Protein AF-A0A5X6ERF0-F1 (afdb_monomer_lite)

Structure (mmCIF, N/CA/C/O backbone):
data_AF-A0A5X6ERF0-F1
#
_entry.id   AF-A0A5X6ERF0-F1
#
loop_
_atom_site.group_PDB
_atom_site.id
_atom_site.type_symbol
_atom_site.label_atom_id
_atom_site.label_alt_id
_atom_site.label_comp_id
_atom_site.label_asym_id
_atom_site.label_entity_id
_atom_site.label_seq_id
_atom_site.pdbx_PDB_ins_code
_atom_site.Cartn_x
_atom_site.Cartn_y
_atom_site.Cartn_z
_atom_site.occupancy
_atom_site.B_iso_or_equiv
_atom_site.auth_seq_id
_atom_site.auth_comp_id
_atom_site.auth_asym_id
_atom_site.auth_atom_id
_atom_site.pdbx_PDB_model_num
ATOM 1 N N . MET A 1 1 ? -9.564 23.454 91.182 1.00 35.50 1 MET A N 1
ATOM 2 C CA . MET A 1 1 ? -9.679 24.135 89.876 1.00 35.50 1 MET A CA 1
ATOM 3 C C . MET A 1 1 ? -9.166 23.179 88.808 1.00 35.50 1 MET A C 1
ATOM 5 O O . MET A 1 1 ? -7.962 23.052 88.701 1.00 35.50 1 MET A O 1
ATOM 9 N N . ASN A 1 2 ? -10.040 22.478 88.080 1.00 36.78 2 ASN A N 1
ATOM 10 C CA . ASN A 1 2 ? -9.652 21.642 86.936 1.00 36.78 2 ASN A CA 1
ATOM 11 C C . ASN A 1 2 ? -10.551 22.034 85.757 1.00 36.78 2 ASN A C 1
ATOM 13 O O . ASN A 1 2 ? -11.758 21.808 85.819 1.00 36.78 2 ASN A O 1
ATOM 17 N N . GLN A 1 3 ? -9.986 22.672 84.730 1.00 39.09 3 GLN A N 1
ATOM 18 C CA . GLN A 1 3 ? -10.683 22.899 83.462 1.00 39.09 3 GLN A CA 1
ATOM 19 C C . GLN A 1 3 ? -10.530 21.671 82.548 1.00 39.09 3 GLN A C 1
ATOM 21 O O . GLN A 1 3 ? -9.448 21.081 82.515 1.00 39.09 3 GLN A O 1
ATOM 26 N N . PRO A 1 4 ? -11.584 21.278 81.810 1.00 49.81 4 PRO A N 1
ATOM 27 C CA . PRO A 1 4 ? -11.557 20.118 80.936 1.00 49.81 4 PRO A CA 1
ATOM 28 C C . PRO A 1 4 ? -11.066 20.466 79.524 1.00 49.81 4 PRO A C 1
ATOM 30 O O . PRO A 1 4 ? -11.423 21.493 78.956 1.00 49.81 4 PRO A O 1
ATOM 33 N N . GLY A 1 5 ? -10.300 19.533 78.956 1.00 48.69 5 GLY A N 1
ATOM 34 C CA . GLY A 1 5 ? -10.431 19.076 77.571 1.00 48.69 5 GLY A CA 1
ATOM 35 C C . GLY A 1 5 ? -10.423 20.135 76.473 1.00 48.69 5 GLY A C 1
ATOM 36 O O . GLY A 1 5 ? -11.467 20.493 75.938 1.00 48.69 5 GLY A O 1
ATOM 37 N N . SER A 1 6 ? -9.231 20.505 76.019 1.00 51.03 6 SER A N 1
ATOM 38 C CA . SER A 1 6 ? -9.042 21.060 74.682 1.00 51.03 6 SER A CA 1
ATOM 39 C C . SER A 1 6 ? -7.964 20.230 73.996 1.00 51.03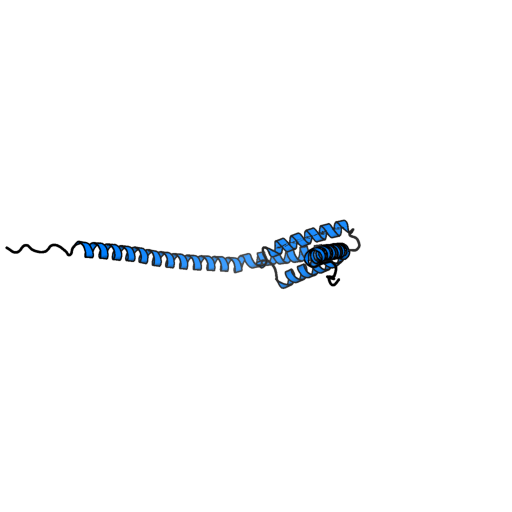 6 SER A C 1
ATOM 41 O O . SER A 1 6 ? -6.871 20.150 74.542 1.00 51.03 6 SER A O 1
ATOM 43 N N . GLN A 1 7 ? -8.308 19.595 72.862 1.00 52.59 7 GLN A N 1
ATOM 44 C CA . GLN A 1 7 ? -7.431 19.009 71.817 1.00 52.59 7 GLN A CA 1
ATOM 45 C C . GLN A 1 7 ? -7.773 17.567 71.380 1.00 52.59 7 GLN A C 1
ATOM 47 O O . GLN A 1 7 ? -6.901 16.720 71.435 1.00 52.59 7 GLN A O 1
ATOM 52 N N . ILE A 1 8 ? -8.964 17.257 70.837 1.00 48.28 8 ILE A N 1
ATOM 53 C CA . ILE A 1 8 ? -9.098 16.126 69.868 1.00 48.28 8 ILE A CA 1
ATOM 54 C C . ILE A 1 8 ? -10.229 16.360 68.833 1.00 48.28 8 ILE A C 1
ATOM 56 O O . ILE A 1 8 ? -10.966 15.447 68.483 1.00 48.28 8 ILE A O 1
ATOM 60 N N . VAL A 1 9 ? -10.429 17.584 68.326 1.00 50.66 9 VAL A N 1
ATOM 61 C CA . VAL A 1 9 ? -11.497 17.844 67.319 1.00 50.66 9 VAL A CA 1
ATOM 62 C C . VAL A 1 9 ? -10.940 18.142 65.917 1.00 50.66 9 VAL A C 1
ATOM 64 O O . VAL A 1 9 ? -11.628 17.964 64.915 1.00 50.66 9 VAL A O 1
ATOM 67 N N . VAL A 1 10 ? -9.663 18.516 65.795 1.00 50.22 10 VAL A N 1
ATOM 68 C CA . VAL A 1 10 ? -9.081 18.933 64.502 1.00 50.22 10 VAL A CA 1
ATOM 69 C C . VAL A 1 10 ? -8.572 17.744 63.666 1.00 50.22 10 VAL A C 1
ATOM 71 O O . VAL A 1 10 ? -8.764 17.728 62.452 1.00 50.22 10 VAL A O 1
ATOM 74 N N . GLY A 1 11 ? -8.008 16.704 64.296 1.00 49.34 11 GLY A N 1
ATOM 75 C CA . GLY A 1 11 ? -7.462 15.529 63.592 1.00 49.34 11 GLY A CA 1
ATOM 76 C C . GLY A 1 11 ? -8.520 14.586 63.003 1.00 49.34 11 GLY A C 1
ATOM 77 O O . GLY A 1 11 ? -8.342 14.056 61.907 1.00 49.34 11 GLY A O 1
ATOM 78 N N . VAL A 1 12 ? -9.662 14.430 63.679 1.00 53.50 12 VAL A N 1
ATOM 79 C CA . VAL A 1 12 ? -10.763 13.560 63.223 1.00 53.50 12 VAL A CA 1
ATOM 80 C C . VAL A 1 12 ? -11.440 14.149 61.983 1.00 53.50 12 VAL A C 1
ATOM 82 O O . VAL A 1 12 ? -11.684 13.441 61.013 1.00 53.50 12 VAL A O 1
ATOM 85 N N . ASN A 1 13 ? -11.649 15.468 61.951 1.00 58.06 13 ASN A N 1
ATOM 86 C CA . ASN A 1 13 ? -12.291 16.144 60.822 1.00 58.06 13 ASN A CA 1
ATOM 87 C C . ASN A 1 13 ? -11.430 16.146 59.546 1.00 58.06 13 ASN A C 1
ATOM 89 O O . ASN A 1 13 ? -11.975 16.064 58.446 1.00 58.06 13 ASN A O 1
ATOM 93 N N . ALA A 1 14 ? -10.099 16.218 59.666 1.00 62.03 14 ALA A N 1
ATOM 94 C CA . ALA A 1 14 ? -9.188 16.104 58.523 1.00 62.03 14 ALA A CA 1
ATOM 95 C C . ALA A 1 14 ? -9.141 14.668 57.965 1.00 62.03 14 ALA A C 1
ATOM 97 O O . ALA A 1 14 ? -9.235 14.479 56.752 1.00 62.03 14 ALA A O 1
ATOM 98 N N . SER A 1 15 ? -9.094 13.668 58.852 1.00 68.00 15 SER A N 1
ATOM 99 C CA . SER A 1 15 ? -9.140 12.243 58.496 1.00 68.00 15 SER A CA 1
ATOM 100 C C . SER A 1 15 ? -10.467 11.848 57.828 1.00 68.00 15 SER A C 1
ATOM 102 O O . SER A 1 15 ? -10.478 11.209 56.777 1.00 68.00 15 SER A O 1
ATOM 104 N N . VAL A 1 16 ? -11.603 12.333 58.344 1.00 69.12 16 VAL A N 1
ATOM 105 C CA . VAL A 1 16 ? -12.935 12.105 57.751 1.00 69.12 16 VAL A CA 1
ATOM 106 C C . VAL A 1 16 ? -13.076 12.785 56.383 1.00 69.12 16 VAL A C 1
ATOM 108 O O . VAL A 1 16 ? -13.670 12.214 55.468 1.00 69.12 16 VAL A O 1
ATOM 111 N N . LYS A 1 17 ? -12.506 13.984 56.193 1.00 70.69 17 LYS A N 1
ATOM 112 C CA . LYS A 1 17 ? -12.480 14.657 54.881 1.00 70.69 17 LYS A CA 1
ATOM 113 C C . LYS A 1 17 ? -11.639 13.893 53.857 1.00 70.69 17 LYS A C 1
ATOM 115 O O . LYS A 1 17 ? -12.083 13.746 52.721 1.00 70.69 17 LYS A O 1
ATOM 120 N N . GLN A 1 18 ? -10.472 13.378 54.250 1.00 76.00 18 GLN A N 1
ATOM 121 C CA . GLN A 1 18 ? -9.645 12.532 53.383 1.00 76.00 18 GLN A CA 1
ATOM 122 C C . GLN A 1 18 ? -10.335 11.204 53.050 1.00 76.00 18 GLN A C 1
ATOM 124 O O . GLN A 1 18 ? -10.369 10.821 51.886 1.00 76.00 18 GLN A O 1
ATOM 129 N N . SER A 1 19 ? -10.953 10.546 54.033 1.00 78.56 19 SER A N 1
ATOM 130 C CA . SER A 1 19 ? -11.726 9.312 53.833 1.00 78.56 19 SER A CA 1
ATOM 131 C C . SER A 1 19 ? -12.895 9.514 52.858 1.00 78.56 19 SER A C 1
ATOM 133 O O . SER A 1 19 ? -13.057 8.747 51.910 1.00 78.56 19 SER A O 1
ATOM 135 N N . ASN A 1 20 ? -13.656 10.605 53.008 1.00 85.25 20 ASN A N 1
ATOM 136 C CA . ASN A 1 20 ? -14.725 10.955 52.070 1.00 85.25 20 ASN A CA 1
ATOM 137 C C . ASN A 1 20 ? -14.193 11.283 50.667 1.00 85.25 20 ASN A C 1
ATOM 139 O O . ASN A 1 20 ? -14.822 10.917 49.677 1.00 85.25 20 ASN A O 1
ATOM 143 N N . HIS A 1 21 ? -13.040 11.950 50.563 1.00 90.81 21 HIS A N 1
ATOM 144 C CA . HIS A 1 21 ? -12.417 12.237 49.272 1.00 90.81 21 HIS A CA 1
ATOM 145 C C . HIS A 1 21 ? -11.962 10.958 48.558 1.00 90.81 21 HIS A C 1
ATOM 147 O O . HIS A 1 21 ? -12.252 10.787 47.375 1.00 90.81 21 HIS A O 1
ATOM 153 N N . LEU A 1 22 ? -11.322 10.036 49.283 1.00 92.38 22 LEU A N 1
ATOM 154 C CA . LEU A 1 22 ? -10.926 8.729 48.759 1.00 92.38 22 LEU A CA 1
ATOM 155 C C . LEU A 1 22 ? -12.138 7.912 48.305 1.00 92.38 22 LEU A C 1
ATOM 157 O O . LEU A 1 22 ? -12.091 7.331 47.226 1.00 92.38 22 LEU A O 1
ATOM 161 N N . ARG A 1 23 ? -13.246 7.934 49.058 1.00 93.50 23 ARG A N 1
ATOM 162 C CA . ARG A 1 23 ? -14.495 7.274 48.648 1.00 93.50 23 ARG A CA 1
ATOM 163 C C . ARG A 1 23 ? -15.025 7.823 47.322 1.00 93.50 23 ARG A C 1
ATOM 165 O O . ARG A 1 23 ? -15.333 7.049 46.426 1.00 93.50 23 ARG A O 1
ATOM 172 N N . VAL A 1 24 ? -15.070 9.148 47.163 1.00 94.56 24 VAL A N 1
ATOM 173 C CA . VAL A 1 24 ? -15.520 9.787 45.911 1.00 94.56 24 VAL A CA 1
ATOM 174 C C . VAL A 1 24 ? -14.597 9.448 44.736 1.00 94.56 24 VAL A C 1
ATOM 176 O O . VAL A 1 24 ? -15.063 9.268 43.612 1.00 94.56 24 VAL A O 1
ATOM 179 N N . LEU A 1 25 ? -13.283 9.375 44.964 1.00 96.06 25 LEU A N 1
ATOM 180 C CA . LEU A 1 25 ? -12.339 8.945 43.932 1.00 96.06 25 LEU A CA 1
ATOM 181 C C . LEU A 1 25 ? -12.561 7.479 43.549 1.00 96.06 25 LEU A C 1
ATOM 183 O O . LEU A 1 25 ? -12.560 7.169 42.361 1.00 96.06 25 LEU A O 1
ATOM 187 N N . TRP A 1 26 ? -12.810 6.609 44.527 1.00 96.38 26 TRP A N 1
ATOM 188 C CA . TRP A 1 26 ? -13.098 5.198 44.289 1.00 96.38 26 TRP A CA 1
ATOM 189 C C . TRP A 1 26 ? -14.383 4.998 43.474 1.00 96.38 26 TRP A C 1
ATOM 191 O O . TRP A 1 26 ? -14.365 4.321 42.450 1.00 96.38 26 TRP A O 1
ATOM 201 N N . GLU A 1 27 ? -15.466 5.695 43.830 1.00 96.50 27 GLU A N 1
ATOM 202 C CA . GLU A 1 27 ? -16.726 5.683 43.068 1.00 96.50 27 GLU A CA 1
ATOM 203 C C . GLU A 1 27 ? -16.528 6.131 41.606 1.00 96.50 27 GLU A C 1
ATOM 205 O O . GLU A 1 27 ? -17.152 5.591 40.687 1.00 96.50 27 GLU A O 1
ATOM 210 N N . LYS A 1 28 ? -15.635 7.103 41.363 1.00 97.19 28 LYS A N 1
ATOM 211 C CA . LYS A 1 28 ? -15.275 7.539 40.003 1.00 97.19 28 LYS A CA 1
ATOM 212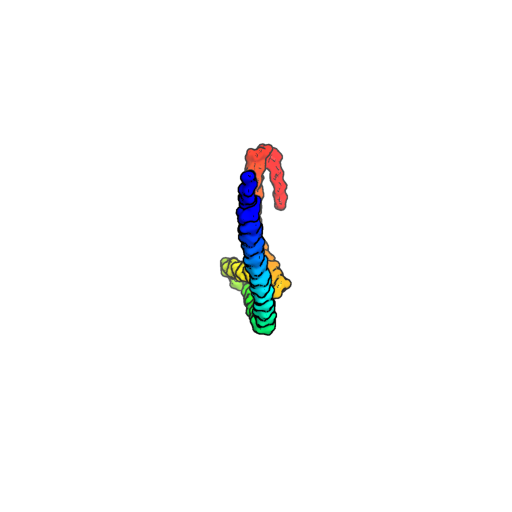 C C . LYS A 1 28 ? -14.497 6.475 39.237 1.00 97.19 28 LYS A C 1
ATOM 214 O O . LYS A 1 28 ? -14.759 6.304 38.048 1.00 97.19 28 LYS A O 1
ATOM 219 N N . VAL A 1 29 ? -13.562 5.780 39.885 1.00 97.00 29 VAL A N 1
ATOM 220 C CA . VAL A 1 29 ? -12.820 4.669 39.267 1.00 97.00 29 VAL A CA 1
ATOM 221 C C . VAL A 1 29 ? -13.796 3.584 38.820 1.00 97.00 29 VAL A C 1
ATOM 223 O O . VAL A 1 29 ? -13.852 3.287 37.630 1.00 97.00 29 VAL A O 1
ATOM 226 N N . GLU A 1 30 ? -14.672 3.119 39.713 1.00 97.50 30 GLU A N 1
ATOM 227 C CA . GLU A 1 30 ? -15.681 2.099 39.390 1.00 97.50 30 GLU A CA 1
ATOM 228 C C . GLU A 1 30 ? -16.649 2.552 38.284 1.00 97.50 30 GLU A C 1
ATOM 230 O O . GLU A 1 30 ? -17.175 1.749 37.505 1.00 97.50 30 GLU A O 1
ATOM 235 N N . GLN A 1 31 ? -16.951 3.852 38.214 1.00 97.69 31 GLN A N 1
ATOM 236 C CA . GLN A 1 31 ? -17.756 4.410 37.131 1.00 97.69 31 GLN A CA 1
ATOM 237 C C . GLN A 1 31 ? -17.012 4.365 35.789 1.00 97.69 31 GLN A C 1
ATOM 239 O O . GLN A 1 31 ? -17.626 4.046 34.766 1.00 97.69 31 GLN A O 1
ATOM 244 N N . TYR A 1 32 ? -15.726 4.717 35.767 1.00 97.75 32 TYR A N 1
ATOM 245 C CA . TYR A 1 32 ? -14.920 4.694 34.550 1.00 97.75 32 TYR A CA 1
ATOM 246 C C . TYR A 1 32 ? -14.631 3.276 34.072 1.00 97.75 32 TYR A C 1
ATOM 248 O O . TYR A 1 32 ? -14.721 3.037 32.872 1.00 97.75 32 TYR A O 1
ATOM 256 N N . GLU A 1 33 ? -14.400 2.329 34.977 1.00 97.81 33 GLU A N 1
ATOM 257 C CA . GLU A 1 33 ? -14.258 0.910 34.638 1.00 97.81 33 GLU A CA 1
ATOM 258 C C . GLU A 1 33 ? -15.510 0.392 33.925 1.00 97.81 33 GLU A C 1
ATOM 260 O O . GLU A 1 33 ? -15.429 -0.056 32.782 1.00 97.81 33 GLU A O 1
ATOM 265 N N . ARG A 1 34 ? -16.699 0.613 34.503 1.00 97.50 34 ARG A N 1
ATOM 266 C CA . ARG A 1 34 ? -17.976 0.246 33.861 1.00 97.50 34 ARG A CA 1
ATOM 267 C C . ARG A 1 34 ? -18.202 0.934 32.513 1.00 97.50 34 ARG A C 1
ATOM 269 O O . ARG A 1 34 ? -18.850 0.376 31.626 1.00 97.50 34 ARG A O 1
ATOM 276 N N . ARG A 1 35 ? -17.738 2.176 32.346 1.00 97.25 35 ARG A N 1
ATOM 277 C CA . ARG A 1 35 ? -17.815 2.887 31.056 1.00 97.25 35 ARG A CA 1
ATOM 278 C C . ARG A 1 35 ? -16.866 2.277 30.028 1.00 97.25 35 ARG A C 1
ATOM 280 O O . ARG A 1 35 ? -17.284 2.098 28.886 1.00 97.25 35 ARG A O 1
ATOM 287 N N . ASN A 1 36 ? -15.646 1.936 30.429 1.00 98.00 36 ASN A N 1
ATOM 288 C CA . ASN A 1 36 ? -14.656 1.301 29.566 1.00 98.00 36 ASN A CA 1
ATOM 289 C C . ASN A 1 36 ? -15.123 -0.085 29.120 1.00 98.00 36 ASN A C 1
ATOM 291 O O . ASN A 1 36 ? -15.071 -0.373 27.930 1.00 98.00 36 ASN A O 1
ATOM 295 N N . GLU A 1 37 ? -15.680 -0.896 30.021 1.00 97.75 37 GLU A N 1
ATOM 296 C CA . GLU A 1 37 ? -16.268 -2.197 29.674 1.00 97.75 37 GLU A CA 1
ATOM 297 C C . GLU A 1 37 ? -17.355 -2.062 28.601 1.00 97.75 37 GLU A C 1
ATOM 299 O O . GLU A 1 37 ? -17.333 -2.760 27.587 1.00 97.75 37 GLU A O 1
ATOM 304 N N . LYS A 1 38 ? -18.279 -1.107 28.767 1.00 97.25 38 LYS A N 1
ATOM 305 C CA . LYS A 1 38 ? -19.320 -0.833 27.763 1.00 97.25 38 LYS A CA 1
ATOM 306 C C . LYS A 1 38 ? -18.740 -0.349 26.436 1.00 97.25 38 LYS A C 1
ATOM 308 O O . LYS A 1 38 ? -19.261 -0.710 25.383 1.00 97.25 38 LYS A O 1
ATOM 313 N N . ALA A 1 39 ? -17.694 0.474 26.474 1.00 97.56 39 ALA A N 1
ATOM 314 C CA . ALA A 1 39 ? -17.021 0.945 25.269 1.00 97.56 39 ALA A CA 1
ATOM 315 C C . ALA A 1 39 ? -16.360 -0.217 24.515 1.00 97.56 39 ALA A C 1
ATOM 317 O O . ALA A 1 39 ? -16.558 -0.335 23.309 1.00 97.56 39 ALA A O 1
ATOM 318 N N . VAL A 1 40 ? -15.669 -1.114 25.226 1.00 97.94 40 VAL A N 1
ATOM 319 C CA . VAL A 1 40 ? -15.068 -2.329 24.655 1.00 97.94 40 VAL A CA 1
ATOM 320 C C . VAL A 1 40 ? -16.136 -3.212 24.014 1.00 97.94 40 VAL A C 1
ATOM 322 O O . VAL A 1 40 ? -15.989 -3.598 22.857 1.00 97.94 40 VAL A O 1
ATOM 325 N N . MET A 1 41 ? -17.252 -3.467 24.706 1.00 97.25 41 MET A N 1
ATOM 326 C CA . MET A 1 41 ? -18.361 -4.234 24.123 1.00 97.25 41 MET A CA 1
ATOM 327 C C . MET A 1 41 ? -18.895 -3.584 22.844 1.00 97.25 41 MET A C 1
ATOM 329 O O . MET A 1 41 ? -19.118 -4.274 21.854 1.00 97.25 41 MET A O 1
ATOM 333 N N . LYS A 1 42 ? -19.073 -2.257 22.839 1.00 97.62 42 LYS A N 1
ATOM 334 C CA . LYS A 1 42 ? -19.576 -1.534 21.667 1.00 97.62 42 LYS A CA 1
ATOM 335 C C . LYS A 1 42 ? -18.617 -1.625 20.480 1.00 97.62 42 LYS A C 1
ATOM 337 O O . LYS A 1 42 ? -19.074 -1.829 19.361 1.00 97.62 42 LYS A O 1
ATOM 342 N N . VAL A 1 43 ? -17.312 -1.491 20.718 1.00 97.62 43 VAL A N 1
ATOM 343 C CA . VAL A 1 43 ? -16.291 -1.661 19.674 1.00 97.62 43 VAL A CA 1
ATOM 344 C C . VAL A 1 43 ? -16.338 -3.078 19.107 1.00 97.62 43 VAL A C 1
ATOM 346 O O . VAL A 1 43 ? -16.372 -3.231 17.891 1.00 97.62 43 VAL A O 1
ATOM 349 N N . ASN A 1 44 ? -16.427 -4.099 19.963 1.00 97.00 44 ASN A N 1
ATOM 350 C CA . ASN A 1 44 ? -16.490 -5.493 19.521 1.00 97.00 44 ASN A CA 1
ATOM 351 C C . ASN A 1 44 ? -17.732 -5.781 18.667 1.00 97.00 44 ASN A C 1
ATOM 353 O O . ASN A 1 44 ? -17.623 -6.453 17.646 1.00 97.00 44 ASN A O 1
ATOM 357 N N . VAL A 1 45 ? -18.899 -5.251 19.051 1.00 96.62 45 VAL A N 1
ATOM 358 C CA . VAL A 1 45 ? -20.134 -5.393 18.261 1.00 96.62 45 VAL A CA 1
ATOM 359 C C . VAL A 1 45 ? -19.980 -4.740 16.890 1.00 96.62 45 VAL A C 1
ATOM 361 O O . VAL A 1 45 ? -20.262 -5.379 15.883 1.00 96.62 45 VAL A O 1
ATOM 364 N N . LEU A 1 46 ? -19.475 -3.505 16.839 1.00 96.00 46 LEU A N 1
ATOM 365 C CA . LEU A 1 46 ? -19.268 -2.799 15.573 1.00 96.00 46 LEU A CA 1
ATOM 366 C C . LEU A 1 46 ? -18.265 -3.519 14.667 1.00 96.00 46 LEU A C 1
ATOM 368 O O . LEU A 1 46 ? -18.469 -3.582 13.459 1.00 96.00 46 LEU A O 1
ATOM 372 N N . TYR A 1 47 ? -17.194 -4.071 15.241 1.00 94.25 47 TYR A N 1
ATOM 373 C CA . TYR A 1 47 ? -16.211 -4.835 14.479 1.00 94.25 47 TYR A CA 1
ATOM 374 C C . TYR A 1 47 ? -16.822 -6.118 13.910 1.00 94.25 47 TYR A C 1
ATOM 376 O O . TYR A 1 47 ? -16.648 -6.413 12.733 1.00 94.25 47 TYR A O 1
ATOM 384 N N . HIS A 1 48 ? -17.618 -6.829 14.710 1.00 94.50 48 HIS A N 1
ATOM 385 C CA . HIS A 1 48 ? -18.326 -8.016 14.249 1.00 94.50 48 HIS A CA 1
ATOM 386 C C . HIS A 1 48 ? -19.320 -7.698 13.119 1.00 94.50 48 HIS A C 1
ATOM 388 O O . HIS A 1 48 ? -19.362 -8.399 12.112 1.00 94.50 48 HIS A O 1
ATOM 394 N N . GLU A 1 49 ? -20.092 -6.616 13.246 1.00 93.81 49 GLU A N 1
ATOM 395 C CA . GLU A 1 49 ? -21.003 -6.156 12.189 1.00 93.81 49 GLU A CA 1
ATOM 396 C C . GLU A 1 49 ? -20.244 -5.775 10.908 1.00 93.81 49 GLU A C 1
ATOM 398 O O . GLU A 1 49 ? -20.665 -6.135 9.806 1.00 93.81 49 GLU A O 1
ATOM 403 N N . TYR A 1 50 ? -19.099 -5.099 11.046 1.00 92.31 50 TYR A N 1
ATOM 404 C CA . TYR A 1 50 ? -18.213 -4.782 9.928 1.00 92.31 50 TYR A CA 1
ATOM 405 C C . TYR A 1 50 ? -17.713 -6.049 9.220 1.00 92.31 50 TYR A C 1
ATOM 407 O O . TYR A 1 50 ? -17.825 -6.142 7.997 1.00 92.31 50 TYR A O 1
ATOM 415 N N . GLU A 1 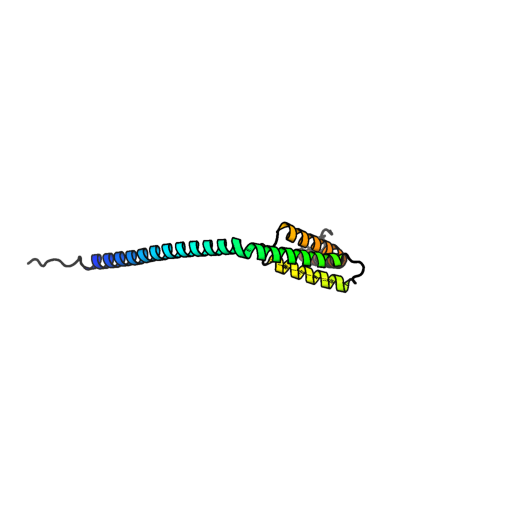51 ? -17.215 -7.042 9.962 1.00 90.38 51 GLU A N 1
ATOM 416 C CA . GLU A 1 51 ? -16.734 -8.307 9.394 1.00 90.38 51 GLU A CA 1
ATOM 417 C C . GLU A 1 51 ? -17.832 -9.054 8.629 1.00 90.38 51 GLU A C 1
ATOM 419 O O . GLU A 1 51 ? -17.593 -9.575 7.539 1.00 90.38 51 GLU A O 1
ATOM 424 N N . GLN A 1 52 ? -19.051 -9.081 9.170 1.00 90.69 52 GLN A N 1
ATOM 425 C CA . GLN A 1 52 ? -20.165 -9.806 8.561 1.00 90.69 52 GLN A CA 1
ATOM 426 C C . GLN A 1 52 ? -20.697 -9.129 7.296 1.00 90.69 52 GLN A C 1
ATOM 428 O O . GLN A 1 52 ? -21.057 -9.811 6.337 1.00 90.69 52 GLN A O 1
ATOM 433 N N . VAL A 1 53 ? -20.774 -7.796 7.289 1.00 89.50 53 VAL A N 1
ATOM 434 C CA . VAL A 1 53 ? -21.484 -7.063 6.232 1.00 89.50 53 VAL A CA 1
ATOM 435 C C . VAL A 1 53 ? -20.531 -6.391 5.254 1.00 89.50 53 VAL A C 1
ATOM 437 O O . VAL A 1 53 ? -20.754 -6.444 4.050 1.00 89.50 53 VAL A O 1
ATOM 440 N N . VAL A 1 54 ? -19.473 -5.748 5.742 1.00 89.69 54 VAL A N 1
ATOM 441 C CA . VAL A 1 54 ? -18.664 -4.809 4.949 1.00 89.69 54 VAL A CA 1
ATOM 442 C C . VAL A 1 54 ? -17.378 -5.453 4.443 1.00 89.69 54 VAL A C 1
ATOM 444 O O . VAL A 1 54 ? -17.025 -5.272 3.279 1.00 89.69 54 VAL A O 1
ATOM 447 N N . MET A 1 55 ? -16.717 -6.272 5.264 1.00 88.88 55 MET A N 1
ATOM 448 C CA . MET A 1 55 ? -15.399 -6.841 4.955 1.00 88.88 55 MET A CA 1
ATOM 449 C C . MET A 1 55 ? -15.368 -7.622 3.633 1.00 88.88 55 MET A C 1
ATOM 451 O O . MET A 1 55 ? -14.401 -7.529 2.879 1.00 88.88 55 MET A O 1
ATOM 455 N N . THR A 1 56 ? -16.435 -8.353 3.300 1.00 88.12 56 THR A N 1
ATOM 456 C CA . THR A 1 56 ? -16.514 -9.078 2.019 1.00 88.12 56 THR A CA 1
ATOM 457 C C . THR A 1 56 ? -16.537 -8.125 0.819 1.00 88.12 56 THR A C 1
ATOM 459 O O . THR A 1 56 ? -15.932 -8.409 -0.216 1.00 88.12 56 THR A O 1
ATOM 462 N N . HIS A 1 57 ? -17.217 -6.982 0.938 1.00 91.25 57 HIS A N 1
ATOM 463 C CA . HIS A 1 57 ? -17.259 -5.970 -0.116 1.00 91.25 57 HIS A CA 1
ATOM 464 C C . HIS A 1 57 ? -15.928 -5.232 -0.243 1.00 91.25 57 HIS A C 1
ATOM 466 O O . HIS A 1 57 ? -15.447 -5.055 -1.362 1.00 91.25 57 HIS A O 1
ATOM 472 N N . ASP A 1 58 ? -15.318 -4.881 0.886 1.00 91.50 58 ASP A N 1
ATOM 473 C CA . ASP A 1 58 ? -14.000 -4.251 0.946 1.00 91.50 58 ASP A CA 1
ATOM 474 C C . ASP A 1 58 ? -12.924 -5.143 0.316 1.00 91.50 58 ASP A C 1
ATOM 476 O O . ASP A 1 58 ? -12.176 -4.684 -0.549 1.00 91.50 58 ASP A O 1
ATOM 480 N N . ARG A 1 59 ? -12.911 -6.442 0.644 1.00 88.00 59 ARG A N 1
ATOM 481 C CA . ARG A 1 59 ? -11.997 -7.408 0.019 1.00 88.00 59 ARG A CA 1
ATOM 482 C C . ARG A 1 59 ? -12.252 -7.532 -1.482 1.00 88.00 59 ARG A C 1
ATOM 484 O O . ARG A 1 59 ? -11.313 -7.474 -2.264 1.00 88.00 59 ARG A O 1
ATOM 491 N N . LYS A 1 60 ? -13.514 -7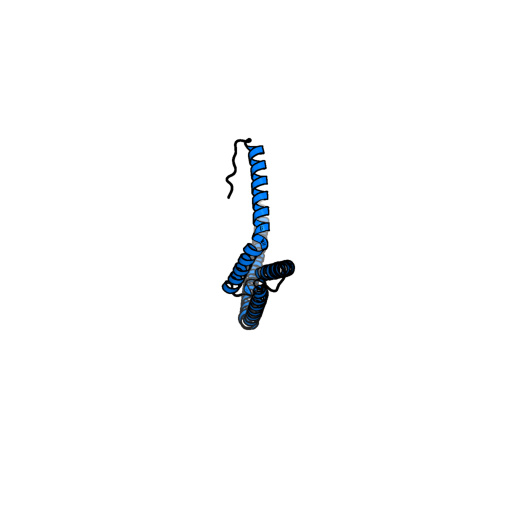.614 -1.918 1.00 90.56 60 LYS A N 1
ATOM 492 C CA . LYS A 1 60 ? -13.848 -7.673 -3.353 1.00 90.56 60 LYS A CA 1
ATOM 493 C C . LYS A 1 60 ? -13.399 -6.416 -4.109 1.00 90.56 60 LYS A C 1
ATOM 495 O O . LYS A 1 60 ? -12.964 -6.505 -5.260 1.00 90.56 60 LYS A O 1
ATOM 500 N N . MET A 1 61 ? -13.520 -5.245 -3.486 1.00 92.06 61 MET A N 1
ATOM 501 C CA . MET A 1 61 ? -12.999 -3.992 -4.030 1.00 92.06 61 MET A CA 1
ATOM 502 C C . MET A 1 61 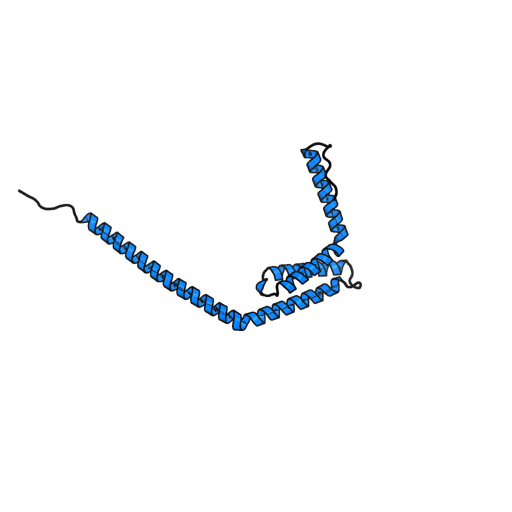? -11.470 -4.051 -4.144 1.00 92.06 61 MET A C 1
ATOM 504 O O . MET A 1 61 ? -10.932 -3.700 -5.196 1.00 92.06 61 MET A O 1
ATOM 508 N N . GLY A 1 62 ? -10.789 -4.549 -3.108 1.00 92.69 62 GLY A N 1
ATOM 509 C CA . GLY A 1 62 ? -9.348 -4.790 -3.114 1.00 92.69 62 GLY A CA 1
ATOM 510 C C . GLY A 1 62 ? -8.907 -5.726 -4.239 1.00 92.69 62 GLY A C 1
ATOM 511 O O . GLY A 1 62 ? -8.060 -5.348 -5.046 1.00 92.69 62 GLY A O 1
ATOM 512 N N . ASP A 1 63 ? -9.551 -6.886 -4.375 1.00 91.12 63 ASP A N 1
ATOM 513 C CA . ASP A 1 63 ? -9.276 -7.870 -5.429 1.00 91.12 63 ASP A CA 1
ATOM 514 C C . ASP A 1 63 ? -9.444 -7.263 -6.827 1.00 91.12 63 ASP A C 1
ATOM 516 O O . ASP A 1 63 ? -8.605 -7.450 -7.711 1.00 91.12 63 ASP A O 1
ATOM 520 N N . THR A 1 64 ? -10.511 -6.483 -7.026 1.00 93.06 64 THR A N 1
ATOM 521 C CA . THR A 1 64 ? -10.772 -5.789 -8.296 1.00 93.06 64 THR A CA 1
ATOM 522 C C . THR A 1 64 ? -9.662 -4.783 -8.605 1.00 93.06 64 THR A C 1
ATOM 524 O O . THR A 1 64 ? -9.193 -4.703 -9.742 1.00 93.06 64 THR A O 1
ATOM 527 N N . ARG A 1 65 ? -9.195 -4.039 -7.594 1.00 93.81 65 ARG A N 1
ATOM 528 C CA . ARG A 1 65 ? -8.071 -3.108 -7.742 1.00 93.81 65 ARG A CA 1
ATOM 529 C C . ARG A 1 65 ? -6.782 -3.850 -8.093 1.00 93.81 65 ARG A C 1
ATOM 531 O O . ARG A 1 65 ? -6.090 -3.426 -9.015 1.00 93.81 65 ARG A O 1
ATOM 538 N N . CYS A 1 66 ? -6.489 -4.971 -7.435 1.00 93.88 66 CYS A N 1
ATOM 539 C CA . CYS A 1 66 ? -5.323 -5.798 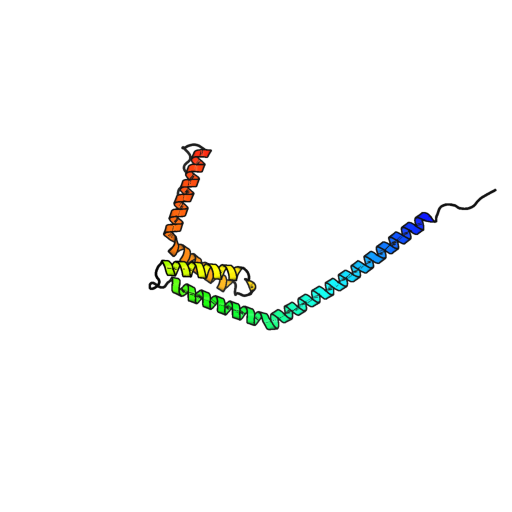-7.743 1.00 93.88 66 CYS A CA 1
ATOM 540 C C . CYS A 1 66 ? -5.360 -6.336 -9.182 1.00 93.88 66 CYS A C 1
ATOM 542 O O . CYS A 1 66 ? -4.356 -6.271 -9.888 1.00 93.88 66 CYS A O 1
ATOM 544 N N . GLN A 1 67 ? -6.516 -6.817 -9.654 1.00 93.75 67 GLN A N 1
ATOM 545 C CA . GLN A 1 67 ? -6.689 -7.262 -11.044 1.00 93.75 67 GLN A CA 1
ATOM 546 C C . GLN A 1 67 ? -6.460 -6.125 -12.040 1.00 93.75 67 GLN A C 1
ATOM 548 O O . GLN A 1 67 ? -5.804 -6.313 -13.063 1.00 93.75 67 GLN A O 1
ATOM 553 N N . TRP A 1 68 ? -6.968 -4.932 -11.734 1.00 95.56 68 TRP A N 1
ATOM 554 C CA . TRP A 1 68 ? -6.784 -3.763 -12.583 1.00 95.56 68 TRP A CA 1
ATOM 555 C C . TRP A 1 68 ? -5.318 -3.321 -12.653 1.00 95.56 68 TRP A C 1
ATOM 557 O O . TRP A 1 68 ? -4.793 -3.097 -13.742 1.00 95.56 68 TRP A O 1
ATOM 567 N N . VAL A 1 69 ? -4.630 -3.279 -11.510 1.00 95.94 69 VAL A N 1
ATOM 568 C CA . VAL A 1 69 ? -3.190 -2.997 -11.439 1.00 95.94 69 VAL A CA 1
ATOM 569 C C . VAL A 1 69 ? -2.385 -4.056 -12.198 1.00 95.94 69 VAL A C 1
ATOM 571 O O . VAL A 1 69 ? -1.513 -3.707 -12.989 1.00 95.94 69 VAL A O 1
ATOM 574 N N . SER A 1 70 ? -2.720 -5.338 -12.039 1.00 94.62 70 SER A N 1
ATOM 575 C CA . SER A 1 70 ? -2.105 -6.434 -12.795 1.00 94.62 70 SER A CA 1
ATOM 576 C C . SER A 1 70 ? -2.285 -6.258 -14.307 1.00 94.62 70 SER A C 1
ATOM 578 O O . SER A 1 70 ? -1.335 -6.393 -15.079 1.00 94.62 70 SER A O 1
ATOM 580 N N . HIS A 1 71 ? -3.490 -5.883 -14.743 1.00 95.00 71 HIS A N 1
ATOM 581 C CA . HIS A 1 71 ? -3.764 -5.613 -16.148 1.00 95.00 71 HIS A CA 1
ATOM 582 C C . HIS A 1 71 ? -2.943 -4.427 -16.668 1.00 95.00 71 HIS A C 1
ATOM 584 O O . HIS A 1 71 ? -2.348 -4.528 -17.740 1.00 95.00 71 HIS A O 1
ATOM 590 N N . LEU A 1 72 ? -2.834 -3.336 -15.902 1.00 94.94 72 LEU A N 1
ATOM 591 C CA . LEU A 1 72 ? -1.966 -2.210 -16.253 1.00 94.94 72 LEU A CA 1
ATOM 592 C C . LEU A 1 72 ? -0.501 -2.639 -16.397 1.00 94.94 72 LEU A C 1
ATOM 594 O O . LEU A 1 72 ? 0.148 -2.274 -17.374 1.00 94.94 72 LEU A O 1
ATOM 598 N N . MET A 1 73 ? 0.004 -3.458 -15.473 1.00 93.81 73 MET A N 1
ATOM 599 C CA . MET A 1 73 ? 1.370 -3.983 -15.541 1.00 93.81 73 MET A CA 1
ATOM 600 C C . MET A 1 73 ? 1.618 -4.818 -16.798 1.00 93.81 73 MET A C 1
ATOM 602 O O . MET A 1 73 ? 2.702 -4.728 -17.362 1.00 93.81 73 MET A O 1
ATOM 606 N N . SER A 1 74 ? 0.619 -5.543 -17.313 1.00 92.19 74 SER A N 1
ATOM 607 C CA . SER A 1 74 ? 0.787 -6.333 -18.546 1.00 92.19 74 SER A CA 1
ATOM 608 C C . SER A 1 74 ? 1.203 -5.495 -19.766 1.00 92.19 74 SER A C 1
ATOM 610 O O . SER A 1 74 ? 1.866 -5.985 -20.681 1.00 92.19 74 SER A O 1
ATOM 612 N N . PHE A 1 75 ? 0.877 -4.199 -19.775 1.00 92.94 75 PHE A N 1
ATOM 613 C CA . PHE A 1 75 ? 1.302 -3.279 -20.825 1.00 92.94 75 PHE A CA 1
ATOM 614 C C . PHE A 1 75 ? 2.777 -2.864 -20.702 1.00 92.94 75 PHE A C 1
ATOM 616 O O . PHE A 1 75 ? 3.379 -2.470 -21.702 1.00 92.94 75 PHE A O 1
ATOM 623 N N . LEU A 1 76 ? 3.399 -2.992 -19.524 1.00 91.38 76 LEU A N 1
ATOM 624 C CA . LEU A 1 76 ? 4.829 -2.714 -19.335 1.00 91.38 76 LEU A CA 1
ATOM 625 C C . LEU A 1 76 ? 5.716 -3.691 -20.124 1.00 91.38 76 LEU A C 1
ATOM 627 O O . LEU A 1 76 ? 6.812 -3.313 -20.551 1.00 91.38 76 LEU A O 1
ATOM 631 N N . ASP A 1 77 ? 5.225 -4.907 -20.372 1.00 86.19 77 ASP A N 1
ATOM 632 C CA . ASP A 1 77 ? 5.864 -5.911 -21.231 1.00 86.19 77 ASP A CA 1
ATOM 633 C C . ASP A 1 77 ? 5.651 -5.658 -22.731 1.00 86.19 77 ASP A C 1
ATOM 635 O O . ASP A 1 77 ? 6.375 -6.200 -23.576 1.00 86.19 77 ASP A O 1
ATOM 639 N N . SER A 1 78 ? 4.677 -4.819 -23.098 1.00 88.06 78 SER A N 1
ATOM 640 C CA . SER A 1 78 ? 4.331 -4.594 -24.499 1.00 88.06 78 SER A CA 1
ATOM 641 C C . SER A 1 78 ? 5.443 -3.861 -25.247 1.00 88.06 78 SER A C 1
ATOM 643 O O . SER A 1 78 ? 5.888 -2.765 -24.883 1.00 88.06 78 SER A O 1
ATOM 645 N N . LYS A 1 79 ? 5.860 -4.447 -26.373 1.00 86.38 79 LYS A N 1
ATOM 646 C CA . LYS A 1 79 ? 6.819 -3.838 -27.308 1.00 86.38 79 LYS A CA 1
ATOM 647 C C . LYS A 1 79 ? 6.226 -2.666 -28.091 1.00 86.38 79 LYS A C 1
ATOM 649 O O . LYS A 1 79 ? 6.987 -1.901 -28.673 1.00 86.38 79 LYS A O 1
ATOM 654 N N . GLU A 1 80 ? 4.905 -2.523 -28.097 1.00 90.75 80 GLU A N 1
ATOM 655 C CA . GLU A 1 80 ? 4.202 -1.479 -28.850 1.00 90.75 80 GLU A CA 1
ATOM 656 C C . GLU A 1 80 ? 4.207 -0.127 -28.126 1.00 90.75 80 GLU A C 1
ATOM 658 O O . GLU A 1 80 ? 4.046 0.922 -28.749 1.00 90.75 80 GLU A O 1
ATOM 663 N N . ILE A 1 81 ? 4.451 -0.133 -26.812 1.00 91.19 81 ILE A N 1
ATOM 664 C CA . ILE A 1 81 ? 4.494 1.080 -25.997 1.00 91.19 81 ILE A CA 1
ATOM 665 C C . ILE A 1 81 ? 5.890 1.697 -26.044 1.00 91.19 81 ILE A C 1
ATOM 667 O O . ILE A 1 81 ? 6.903 1.043 -25.769 1.00 91.19 81 ILE A O 1
ATOM 671 N N . LYS A 1 82 ? 5.945 2.994 -26.360 1.00 92.12 82 LYS A N 1
ATOM 672 C CA . LYS A 1 82 ? 7.190 3.770 -26.388 1.00 92.12 82 LYS A CA 1
ATOM 673 C C . LYS A 1 82 ? 7.791 3.866 -24.985 1.00 92.12 82 LYS A C 1
ATOM 675 O O . LYS A 1 82 ? 7.071 3.936 -23.996 1.00 92.12 82 LYS A O 1
ATOM 680 N N . ARG A 1 83 ? 9.124 3.971 -24.892 1.00 88.81 83 ARG A N 1
ATOM 681 C CA . ARG A 1 83 ? 9.854 4.057 -23.606 1.00 88.81 83 ARG A CA 1
ATOM 682 C C . ARG A 1 83 ? 9.273 5.113 -22.656 1.00 88.81 83 ARG A C 1
ATOM 684 O O . ARG A 1 83 ? 9.100 4.816 -21.483 1.00 88.81 83 ARG A O 1
ATOM 691 N N . LYS A 1 84 ? 8.973 6.316 -23.161 1.00 90.62 84 LYS A N 1
ATOM 692 C CA . LYS A 1 84 ? 8.429 7.418 -22.351 1.00 90.62 84 LYS A CA 1
ATOM 693 C C . LYS A 1 84 ? 7.064 7.067 -21.753 1.00 90.62 84 LYS A C 1
ATOM 695 O O . LYS A 1 84 ? 6.857 7.255 -20.564 1.00 90.62 84 LYS A O 1
ATOM 700 N N . ASP A 1 85 ? 6.168 6.514 -22.564 1.00 93.44 85 ASP A N 1
ATOM 701 C CA . ASP A 1 85 ? 4.826 6.126 -22.120 1.00 93.44 85 ASP A CA 1
ATOM 702 C C . ASP A 1 85 ? 4.894 4.943 -21.144 1.00 93.44 85 ASP A C 1
ATOM 704 O O . ASP A 1 85 ? 4.176 4.909 -20.150 1.00 93.44 85 ASP A O 1
ATOM 708 N N . ARG A 1 86 ? 5.831 4.012 -21.370 1.00 93.38 86 ARG A N 1
ATOM 709 C CA . ARG A 1 86 ? 6.108 2.902 -20.450 1.00 93.38 86 ARG A CA 1
ATOM 710 C C . ARG A 1 86 ? 6.620 3.391 -19.095 1.00 93.38 86 ARG A C 1
ATOM 712 O O . ARG A 1 86 ? 6.234 2.839 -18.074 1.00 93.38 86 ARG A O 1
ATOM 719 N N . GLN A 1 87 ? 7.473 4.413 -19.083 1.00 92.25 87 GLN A N 1
ATOM 720 C CA . GLN A 1 87 ? 7.942 5.037 -17.849 1.00 92.25 87 GLN A CA 1
ATOM 721 C C . GLN A 1 87 ? 6.795 5.728 -17.099 1.00 92.25 87 GLN A C 1
ATOM 723 O O . GLN A 1 87 ? 6.648 5.507 -15.904 1.00 92.25 87 GLN A O 1
ATOM 728 N N . LEU A 1 88 ? 5.944 6.490 -17.793 1.00 94.94 88 LEU A N 1
ATOM 729 C CA . LEU A 1 88 ? 4.768 7.117 -17.175 1.00 94.94 88 LEU A CA 1
ATOM 730 C C . LEU A 1 88 ? 3.806 6.078 -16.586 1.00 94.94 88 LEU A C 1
ATOM 732 O O . LEU A 1 88 ? 3.290 6.260 -15.487 1.00 94.94 88 LEU A O 1
ATOM 736 N N . LEU A 1 89 ? 3.584 4.972 -17.301 1.00 95.62 89 LEU A N 1
ATOM 737 C CA . LEU A 1 89 ? 2.782 3.859 -16.801 1.00 95.62 89 LEU A CA 1
ATOM 738 C C . LEU A 1 89 ? 3.421 3.213 -15.567 1.00 95.62 89 LEU A C 1
ATOM 740 O O . LEU A 1 89 ? 2.713 2.912 -14.612 1.00 95.62 89 LEU A O 1
ATOM 744 N N . PHE A 1 90 ? 4.742 3.021 -15.571 1.00 95.50 90 PHE A N 1
ATOM 745 C CA . PHE A 1 90 ? 5.470 2.507 -14.413 1.00 95.50 90 PHE A CA 1
ATOM 746 C C . PHE A 1 90 ? 5.269 3.409 -13.192 1.00 95.50 90 PHE A C 1
ATOM 748 O O . PHE A 1 90 ? 4.841 2.925 -12.153 1.00 95.50 90 PHE A O 1
ATOM 755 N N . GLU A 1 91 ? 5.517 4.714 -13.333 1.00 95.69 91 GLU A N 1
ATOM 756 C CA . GLU A 1 91 ? 5.365 5.702 -12.254 1.00 95.69 91 GLU A CA 1
ATOM 757 C C . GLU A 1 91 ? 3.920 5.748 -11.733 1.00 95.69 91 GLU A C 1
ATOM 759 O O . GLU A 1 91 ? 3.682 5.832 -10.529 1.00 95.69 91 GLU A O 1
ATOM 764 N N . TYR A 1 92 ? 2.940 5.632 -12.633 1.00 97.00 92 TYR A N 1
ATOM 765 C CA . TYR A 1 92 ? 1.534 5.554 -12.257 1.00 97.00 92 TYR A CA 1
ATOM 766 C C . TYR A 1 92 ? 1.227 4.312 -11.415 1.00 97.00 92 TYR A C 1
ATOM 768 O O . TYR A 1 92 ? 0.587 4.414 -10.368 1.00 97.00 92 TYR A O 1
ATOM 776 N N . VAL A 1 93 ? 1.671 3.141 -11.875 1.00 96.62 93 VAL A N 1
ATOM 777 C CA . VAL A 1 93 ? 1.439 1.865 -11.192 1.00 96.62 93 VAL A CA 1
ATOM 778 C C . VAL A 1 93 ? 2.171 1.817 -9.849 1.00 96.62 93 VAL A C 1
ATOM 780 O O . VAL A 1 93 ? 1.589 1.361 -8.869 1.00 96.62 93 VAL A O 1
ATOM 783 N N . ASP A 1 94 ? 3.391 2.347 -9.775 1.00 96.19 94 ASP A N 1
ATOM 784 C CA . ASP A 1 94 ? 4.149 2.487 -8.528 1.00 96.19 94 ASP A CA 1
ATOM 785 C C . ASP A 1 94 ? 3.376 3.329 -7.504 1.00 96.19 94 ASP A C 1
ATOM 787 O O . ASP A 1 94 ? 3.126 2.894 -6.379 1.00 96.19 94 ASP A O 1
ATOM 791 N N . GLY A 1 95 ? 2.844 4.478 -7.935 1.00 96.31 95 GLY A N 1
ATOM 792 C CA . GLY A 1 95 ? 1.969 5.303 -7.104 1.00 96.31 95 GLY A CA 1
ATOM 793 C C . GLY A 1 95 ? 0.689 4.587 -6.653 1.00 96.31 95 GLY A C 1
ATOM 794 O O . GLY A 1 95 ? 0.225 4.811 -5.533 1.00 96.31 95 GLY A O 1
ATOM 795 N N . GLN A 1 96 ? 0.116 3.704 -7.481 1.00 95.06 96 GLN A N 1
ATOM 796 C CA . GLN A 1 96 ? -1.026 2.879 -7.071 1.00 95.06 96 GLN A CA 1
ATOM 797 C C . GLN A 1 96 ? -0.642 1.875 -5.983 1.00 95.06 96 GLN A C 1
ATOM 799 O O . GLN A 1 96 ? -1.381 1.748 -5.008 1.00 95.06 96 GLN A O 1
ATOM 804 N N . LEU A 1 97 ? 0.501 1.196 -6.116 1.00 94.94 97 LEU A N 1
ATOM 805 C CA . LEU A 1 97 ? 0.965 0.244 -5.106 1.00 94.94 97 LEU A CA 1
ATOM 806 C C . LEU A 1 97 ? 1.272 0.927 -3.770 1.00 94.94 97 LEU A C 1
ATOM 808 O O . LEU A 1 97 ? 0.898 0.389 -2.730 1.00 94.94 97 LEU A O 1
ATOM 812 N N . MET A 1 98 ? 1.858 2.128 -3.785 1.00 94.12 98 MET A N 1
ATOM 813 C CA . MET A 1 98 ? 2.083 2.913 -2.564 1.00 94.12 98 MET A CA 1
ATOM 814 C C . MET A 1 98 ? 0.765 3.207 -1.829 1.00 94.12 98 MET A C 1
ATOM 816 O O . MET A 1 98 ? 0.650 2.958 -0.635 1.00 94.12 98 MET A O 1
ATOM 820 N N . GLN A 1 99 ? -0.279 3.633 -2.548 1.00 91.94 99 GLN A N 1
ATOM 821 C CA . GLN A 1 99 ? -1.601 3.867 -1.943 1.00 91.94 99 GLN A CA 1
ATOM 822 C C . GLN A 1 99 ? -2.264 2.587 -1.425 1.00 91.94 99 GLN A C 1
ATOM 824 O O . GLN A 1 99 ? -3.081 2.628 -0.506 1.00 91.94 99 GLN A O 1
ATOM 829 N N . MET A 1 100 ? -1.991 1.445 -2.054 1.00 92.56 100 MET A N 1
ATOM 830 C CA . MET A 1 100 ? -2.482 0.156 -1.569 1.00 92.56 100 MET A CA 1
ATOM 831 C C . MET A 1 100 ? -1.771 -0.243 -0.269 1.00 92.56 100 MET A C 1
ATOM 833 O O . MET A 1 100 ? -2.411 -0.779 0.633 1.00 92.56 100 MET A O 1
ATOM 837 N N . GLN A 1 101 ? -0.486 0.089 -0.128 1.00 91.00 101 GLN A N 1
ATOM 838 C CA . GLN A 1 101 ? 0.287 -0.173 1.085 1.00 91.00 101 GLN A CA 1
ATOM 839 C C . GLN A 1 101 ? -0.231 0.594 2.312 1.00 91.00 101 GLN A C 1
ATOM 841 O O . GLN A 1 101 ? -0.112 0.086 3.426 1.00 91.00 101 GLN A O 1
ATOM 846 N N . ASP A 1 102 ? -0.855 1.761 2.122 1.00 90.81 102 ASP A N 1
ATOM 847 C CA . ASP A 1 102 ? -1.481 2.531 3.208 1.00 90.81 102 ASP A CA 1
ATOM 848 C C . ASP A 1 102 ? -2.698 1.814 3.829 1.00 90.81 102 ASP A C 1
ATOM 850 O O . ASP A 1 102 ? -3.059 2.067 4.980 1.00 90.81 102 ASP A O 1
ATOM 854 N N . PHE A 1 103 ? -3.327 0.889 3.090 1.00 87.56 103 PHE A N 1
ATOM 855 C CA . PHE A 1 103 ? -4.529 0.161 3.516 1.00 87.56 103 PHE A CA 1
ATOM 856 C C . PHE A 1 103 ? -4.405 -1.351 3.263 1.00 87.56 103 PHE A C 1
ATOM 858 O O . PHE A 1 103 ? -5.217 -1.930 2.537 1.00 87.56 103 PHE A O 1
ATOM 865 N N . PRO A 1 104 ? -3.415 -2.032 3.870 1.00 83.75 104 PRO A N 1
ATOM 866 C CA . PRO A 1 104 ? -3.031 -3.390 3.485 1.00 83.75 104 PRO A CA 1
ATOM 867 C C . PRO A 1 104 ? -4.119 -4.430 3.784 1.00 83.75 104 PRO A C 1
ATOM 869 O O . PRO A 1 104 ? -4.201 -5.451 3.114 1.00 83.75 104 PRO A O 1
ATOM 872 N N . PHE A 1 105 ? -4.994 -4.157 4.756 1.00 84.69 105 PHE A N 1
ATOM 873 C CA . PHE A 1 105 ? -6.079 -5.051 5.172 1.00 84.69 105 PHE A CA 1
ATOM 874 C C . PHE A 1 105 ? -7.180 -5.232 4.115 1.00 84.69 105 PHE A C 1
ATOM 876 O O . PHE A 1 105 ? -7.984 -6.155 4.229 1.00 84.69 105 PHE A O 1
ATOM 883 N N . LEU A 1 106 ? -7.228 -4.366 3.097 1.00 87.50 106 LEU A N 1
ATOM 884 C CA . LEU A 1 106 ? -8.178 -4.480 1.989 1.00 87.50 106 LEU A CA 1
ATOM 885 C C . LEU A 1 106 ? -7.750 -5.517 0.945 1.00 87.50 106 LEU A C 1
ATOM 887 O O . LEU A 1 106 ? -8.564 -5.895 0.105 1.00 87.50 106 LEU A O 1
ATOM 891 N N . TYR A 1 107 ? -6.494 -5.961 0.975 1.00 88.75 107 TYR A N 1
ATOM 892 C CA . TYR A 1 107 ? -5.902 -6.777 -0.078 1.00 88.75 107 TYR A CA 1
ATOM 893 C C . TYR A 1 107 ? -5.441 -8.125 0.465 1.00 88.75 107 TYR A C 1
ATOM 895 O O . TYR A 1 107 ? -5.117 -8.276 1.644 1.00 88.75 107 TYR A O 1
ATOM 903 N N . ASP A 1 108 ? -5.384 -9.111 -0.423 1.00 87.19 108 ASP A N 1
ATOM 904 C CA . ASP A 1 108 ? -4.658 -10.342 -0.153 1.00 87.19 108 ASP A CA 1
ATOM 905 C C . ASP A 1 108 ? -3.135 -10.058 -0.101 1.00 87.19 108 ASP A C 1
ATOM 907 O O . ASP A 1 108 ? -2.592 -9.500 -1.065 1.00 87.19 108 ASP A O 1
ATOM 911 N N . PRO A 1 109 ? -2.433 -10.392 1.004 1.00 87.44 109 PRO A N 1
ATOM 912 C CA . PRO A 1 109 ? -1.015 -10.065 1.169 1.00 87.44 109 PRO A CA 1
ATOM 913 C C . PRO A 1 109 ? -0.100 -10.713 0.127 1.00 87.44 109 PRO A C 1
ATOM 915 O O . PRO A 1 109 ? 0.872 -10.086 -0.306 1.00 87.44 109 PRO A O 1
ATOM 918 N N . ASP A 1 110 ? -0.410 -11.939 -0.296 1.00 90.62 110 ASP A N 1
ATOM 919 C CA . ASP A 1 110 ? 0.399 -12.677 -1.265 1.00 90.62 110 ASP A CA 1
ATOM 920 C C . ASP A 1 110 ? 0.226 -12.065 -2.658 1.00 90.62 110 ASP A C 1
ATOM 922 O O . ASP A 1 110 ? 1.204 -11.824 -3.374 1.00 90.62 110 ASP A O 1
ATOM 926 N N . MET A 1 111 ? -1.013 -11.723 -3.021 1.00 89.56 111 MET A N 1
ATOM 927 C CA . MET A 1 111 ? -1.307 -11.033 -4.274 1.00 89.56 111 MET A CA 1
ATOM 928 C C . MET A 1 111 ? -0.633 -9.658 -4.338 1.00 89.56 111 MET A C 1
ATOM 930 O O . MET A 1 111 ? -0.021 -9.324 -5.355 1.00 89.56 111 MET A O 1
ATOM 934 N N . PHE A 1 112 ? -0.712 -8.863 -3.266 1.00 91.88 112 PHE A N 1
ATOM 935 C CA . PHE A 1 112 ? -0.066 -7.550 -3.215 1.00 91.88 112 PHE A CA 1
ATOM 936 C C . PHE A 1 112 ? 1.460 -7.661 -3.335 1.00 91.88 112 PHE A C 1
ATOM 938 O O . PHE A 1 112 ? 2.067 -6.953 -4.141 1.00 91.88 112 PHE A O 1
ATOM 945 N N . SER A 1 113 ? 2.070 -8.594 -2.600 1.00 91.94 113 SER A N 1
ATOM 946 C CA . SER A 1 113 ? 3.515 -8.845 -2.663 1.00 91.94 113 SER A CA 1
ATOM 947 C C . SER A 1 113 ? 3.945 -9.261 -4.071 1.00 91.94 113 SER A C 1
ATOM 949 O O . SER A 1 113 ? 4.908 -8.719 -4.610 1.00 91.94 113 SER A O 1
ATOM 951 N N . SER A 1 114 ? 3.173 -10.138 -4.721 1.00 93.50 114 SER A N 1
ATOM 952 C CA . SER A 1 114 ? 3.434 -10.555 -6.099 1.00 93.50 114 SER A CA 1
ATOM 953 C C . SER A 1 114 ? 3.406 -9.382 -7.085 1.00 93.50 114 SER A C 1
ATOM 955 O O . SER A 1 114 ? 4.263 -9.302 -7.967 1.00 93.50 114 SER A O 1
ATOM 957 N N . LEU A 1 115 ? 2.467 -8.439 -6.930 1.00 94.44 115 LEU A N 1
ATOM 958 C CA . LEU A 1 115 ? 2.407 -7.229 -7.757 1.00 94.44 115 LEU A CA 1
ATOM 959 C C . LEU A 1 115 ? 3.616 -6.315 -7.526 1.00 94.44 115 LEU A C 1
ATOM 961 O O . LEU A 1 115 ? 4.197 -5.820 -8.493 1.00 94.44 115 LEU A O 1
ATOM 965 N N . ALA A 1 116 ? 4.019 -6.117 -6.271 1.00 94.19 116 ALA A N 1
ATOM 966 C CA . ALA A 1 116 ? 5.186 -5.306 -5.929 1.00 94.19 116 ALA A CA 1
ATOM 967 C C . ALA A 1 116 ? 6.482 -5.894 -6.510 1.00 94.19 116 ALA A C 1
ATOM 969 O O . ALA A 1 116 ? 7.244 -5.188 -7.171 1.00 94.19 116 ALA A O 1
ATOM 970 N N . GLU A 1 117 ? 6.694 -7.202 -6.355 1.00 94.19 117 GLU A N 1
ATOM 971 C CA . GLU A 1 117 ? 7.829 -7.909 -6.957 1.00 94.19 117 GLU A CA 1
ATOM 972 C C . GLU A 1 117 ? 7.801 -7.844 -8.488 1.00 94.19 117 GLU A C 1
ATOM 974 O O . GLU A 1 117 ? 8.834 -7.676 -9.145 1.00 94.19 117 GLU A O 1
ATOM 979 N N . HIS A 1 118 ? 6.614 -7.975 -9.087 1.00 92.88 118 HIS A N 1
ATOM 980 C CA . HIS A 1 118 ? 6.447 -7.854 -10.528 1.00 92.88 118 HIS A CA 1
ATOM 981 C C . HIS A 1 118 ? 6.890 -6.470 -11.011 1.00 92.88 118 HIS A C 1
ATOM 983 O O . HIS A 1 118 ? 7.674 -6.380 -11.960 1.00 92.88 118 HIS A O 1
ATOM 989 N N . LEU A 1 119 ? 6.452 -5.405 -10.338 1.00 94.31 119 LEU A N 1
ATOM 990 C CA . LEU A 1 119 ? 6.834 -4.044 -10.689 1.00 94.31 119 LEU A CA 1
ATOM 991 C C . LEU A 1 119 ? 8.331 -3.792 -10.489 1.00 94.31 119 LEU A C 1
ATOM 993 O O . LEU A 1 119 ? 8.968 -3.239 -11.385 1.00 94.31 119 LEU A O 1
ATOM 997 N N . ASP A 1 120 ? 8.932 -4.235 -9.382 1.00 93.06 120 ASP A N 1
ATOM 998 C CA . ASP A 1 120 ? 10.364 -4.003 -9.141 1.00 93.06 120 ASP A CA 1
ATOM 999 C C . ASP A 1 120 ? 11.244 -4.650 -10.224 1.00 93.06 120 ASP A C 1
ATOM 1001 O O . ASP A 1 120 ? 12.195 -4.031 -10.718 1.00 93.06 120 ASP A O 1
ATOM 1005 N N . ARG A 1 121 ? 10.865 -5.840 -10.718 1.00 91.31 121 ARG A N 1
ATOM 1006 C CA . ARG A 1 121 ? 11.533 -6.459 -11.878 1.00 91.31 121 ARG A CA 1
ATOM 1007 C C . ARG A 1 121 ? 11.495 -5.558 -13.111 1.00 91.31 121 ARG A C 1
ATOM 1009 O O . ARG A 1 121 ? 12.520 -5.403 -13.783 1.00 91.31 121 ARG A O 1
ATOM 1016 N N . HIS A 1 122 ? 10.358 -4.921 -13.396 1.00 88.75 122 HIS A N 1
ATOM 1017 C CA . HIS A 1 122 ? 10.275 -3.938 -14.478 1.00 88.75 122 HIS A CA 1
ATOM 1018 C C . HIS A 1 122 ? 11.149 -2.718 -14.219 1.00 88.75 122 HIS A C 1
ATOM 1020 O O . HIS A 1 122 ? 11.839 -2.274 -15.138 1.00 88.75 122 HIS A O 1
ATOM 1026 N N . GLY A 1 123 ? 11.173 -2.208 -12.988 1.00 87.12 123 GLY A N 1
ATOM 1027 C CA . GLY A 1 123 ? 12.016 -1.081 -12.597 1.00 87.12 123 GLY A CA 1
ATOM 1028 C C . GLY A 1 123 ? 13.499 -1.375 -12.836 1.00 87.12 123 GLY A C 1
ATOM 1029 O O . GLY A 1 123 ? 14.215 -0.568 -13.433 1.00 87.12 123 GLY A O 1
ATOM 1030 N N . GLY A 1 124 ? 13.948 -2.580 -12.477 1.00 86.88 124 GLY A N 1
ATOM 1031 C CA . GLY A 1 124 ? 15.311 -3.049 -12.727 1.00 86.88 124 GLY A CA 1
ATOM 1032 C C . GLY A 1 124 ? 15.686 -3.136 -14.212 1.00 86.88 124 GLY A C 1
ATOM 1033 O O . GLY A 1 124 ? 16.855 -2.958 -14.562 1.00 86.88 124 GLY A O 1
ATOM 1034 N N . VAL A 1 125 ? 14.723 -3.380 -15.106 1.00 85.69 125 VAL A N 1
ATOM 1035 C CA . VAL A 1 125 ? 14.951 -3.405 -16.562 1.00 85.69 125 VAL A CA 1
ATOM 1036 C C . VAL A 1 125 ? 14.876 -2.003 -17.169 1.00 85.69 125 VAL A C 1
ATOM 1038 O O . VAL A 1 125 ? 15.771 -1.617 -17.925 1.00 85.69 125 VAL A O 1
ATOM 1041 N N . LEU A 1 126 ? 13.831 -1.239 -16.843 1.00 84.19 126 LEU A N 1
ATOM 1042 C CA . LEU A 1 126 ? 13.557 0.092 -17.391 1.00 84.19 126 LEU A CA 1
ATOM 1043 C C . LEU A 1 126 ? 14.662 1.091 -17.056 1.00 84.19 126 LEU A C 1
ATOM 1045 O O . LEU A 1 126 ? 15.166 1.774 -17.954 1.00 84.19 126 LEU A O 1
ATOM 1049 N N . PHE A 1 127 ? 15.065 1.108 -15.787 1.00 85.25 127 PHE A N 1
ATOM 1050 C CA . PHE A 1 127 ? 16.016 2.066 -15.232 1.00 85.25 127 PHE A CA 1
ATOM 1051 C C . PHE A 1 127 ? 17.410 1.470 -15.050 1.00 85.25 127 PHE A C 1
ATOM 1053 O O . PHE A 1 127 ? 18.208 1.996 -14.283 1.00 85.25 127 PHE A O 1
ATOM 1060 N N . ARG A 1 128 ? 17.741 0.354 -15.718 1.00 87.19 128 ARG A N 1
ATOM 1061 C CA . ARG A 1 128 ? 19.044 -0.314 -15.547 1.00 87.19 128 ARG A CA 1
ATOM 1062 C C . ARG A 1 128 ? 20.222 0.635 -15.778 1.00 87.19 128 ARG A C 1
ATOM 1064 O O . ARG A 1 128 ? 21.201 0.596 -15.039 1.00 87.19 128 ARG A O 1
ATOM 1071 N N . LYS A 1 129 ? 20.147 1.446 -16.839 1.00 84.88 129 LYS A N 1
ATOM 1072 C CA . LYS A 1 129 ? 21.229 2.365 -17.219 1.00 84.88 129 LYS A CA 1
ATOM 1073 C C . LYS A 1 129 ? 21.346 3.497 -16.209 1.00 84.88 129 LYS A C 1
ATOM 1075 O O . LYS A 1 129 ? 22.442 3.771 -15.743 1.00 84.88 129 LYS A O 1
ATOM 1080 N N . GLU A 1 130 ? 20.216 4.087 -15.850 1.00 85.88 130 GLU A N 1
ATOM 1081 C CA . GLU A 1 130 ? 20.099 5.167 -14.878 1.00 85.88 130 GLU A CA 1
ATOM 1082 C C . GLU A 1 130 ? 20.569 4.714 -13.485 1.00 85.88 130 GLU A C 1
ATOM 1084 O O . GLU A 1 130 ? 21.374 5.393 -12.857 1.00 85.88 130 GLU A O 1
ATOM 1089 N N . ARG A 1 131 ? 20.161 3.518 -13.031 1.00 85.50 131 ARG A N 1
ATOM 1090 C CA . ARG A 1 131 ? 20.630 2.908 -11.774 1.00 85.50 131 ARG A CA 1
ATOM 1091 C C . ARG A 1 131 ? 22.142 2.691 -11.784 1.00 85.50 131 ARG A C 1
ATOM 1093 O O . ARG A 1 131 ? 22.792 3.010 -10.796 1.00 85.50 131 ARG A O 1
ATOM 1100 N N . LYS A 1 132 ? 22.705 2.186 -12.890 1.00 87.44 132 LYS A N 1
ATOM 1101 C CA . LYS A 1 132 ? 24.158 2.017 -13.018 1.00 87.44 132 LYS A CA 1
ATOM 1102 C C . LYS A 1 132 ? 24.887 3.361 -12.951 1.00 87.44 132 LYS A C 1
ATOM 1104 O O . LYS A 1 132 ? 25.833 3.484 -12.193 1.00 87.44 132 LYS A O 1
ATOM 1109 N N . GLN A 1 133 ? 24.416 4.366 -13.688 1.00 88.31 133 GLN A N 1
ATOM 1110 C CA . GLN A 1 133 ? 25.009 5.707 -13.676 1.00 88.31 133 GLN A CA 1
ATOM 1111 C C . GLN A 1 133 ? 24.970 6.345 -12.283 1.00 88.31 133 GLN A C 1
ATOM 1113 O O . GLN A 1 133 ? 25.983 6.869 -11.832 1.00 88.31 133 GLN A O 1
ATOM 1118 N N . ASN A 1 134 ? 23.835 6.252 -11.585 1.00 87.94 134 ASN A N 1
ATOM 1119 C CA . ASN A 1 134 ? 23.716 6.733 -10.209 1.00 87.94 134 ASN A CA 1
ATOM 1120 C C . ASN A 1 134 ? 24.665 5.988 -9.263 1.00 87.94 134 ASN A C 1
ATOM 1122 O O . ASN A 1 134 ? 25.293 6.617 -8.419 1.00 87.94 134 ASN A O 1
ATOM 1126 N N . LEU A 1 135 ? 24.794 4.665 -9.403 1.00 88.38 135 LEU A N 1
ATOM 1127 C CA . LEU A 1 135 ? 25.716 3.881 -8.583 1.00 88.38 135 LEU A CA 1
ATOM 1128 C C . LEU A 1 135 ? 27.174 4.278 -8.842 1.00 88.38 135 LEU A C 1
ATOM 1130 O O . LEU A 1 135 ? 27.903 4.540 -7.891 1.00 88.38 135 LEU A O 1
ATOM 1134 N N . ASP A 1 136 ? 27.570 4.386 -10.112 1.00 90.12 136 ASP A N 1
ATOM 1135 C CA . ASP A 1 136 ? 28.913 4.813 -10.515 1.00 90.12 136 ASP A CA 1
ATOM 1136 C C . ASP A 1 136 ? 29.231 6.212 -9.946 1.00 90.12 136 ASP A C 1
ATOM 1138 O O . ASP A 1 136 ? 30.331 6.447 -9.440 1.00 90.12 136 ASP A O 1
ATOM 1142 N N . GLN A 1 137 ? 28.252 7.126 -9.962 1.00 91.94 137 GLN A N 1
ATOM 1143 C CA . GLN A 1 137 ? 28.376 8.460 -9.373 1.00 91.94 137 GLN A CA 1
ATOM 1144 C C . GLN A 1 137 ? 28.543 8.406 -7.848 1.00 91.94 137 GLN A C 1
ATOM 1146 O O . GLN A 1 137 ? 29.471 9.014 -7.318 1.00 91.94 137 GLN A O 1
ATOM 1151 N N . VAL A 1 138 ? 27.698 7.656 -7.138 1.00 90.25 138 VAL A N 1
ATOM 1152 C CA . VAL A 1 138 ? 27.789 7.514 -5.675 1.00 90.25 138 VAL A CA 1
ATOM 1153 C C . VAL A 1 138 ? 29.124 6.885 -5.271 1.00 90.25 138 VAL A C 1
ATOM 1155 O O . VAL A 1 138 ? 29.781 7.365 -4.348 1.00 90.25 138 VAL A O 1
ATOM 1158 N N . CYS A 1 139 ? 29.579 5.852 -5.983 1.00 88.69 139 CYS A N 1
ATOM 1159 C CA . CYS A 1 139 ? 30.891 5.244 -5.760 1.00 88.69 139 CYS A CA 1
ATOM 1160 C C . CYS A 1 139 ? 32.030 6.252 -5.971 1.00 88.69 139 CYS A C 1
ATOM 1162 O O . CYS A 1 139 ? 32.987 6.275 -5.193 1.00 88.69 139 CYS A O 1
ATOM 1164 N N . HIS A 1 140 ? 31.925 7.107 -6.991 1.00 90.50 140 HIS A N 1
ATOM 1165 C CA . HIS A 1 140 ? 32.895 8.170 -7.229 1.00 90.50 140 HIS A CA 1
ATOM 1166 C C . HIS A 1 140 ? 32.920 9.196 -6.085 1.00 90.50 140 HIS A C 1
ATOM 1168 O O . HIS A 1 140 ? 33.994 9.509 -5.570 1.00 90.50 140 HIS A O 1
ATOM 1174 N N . GLU A 1 141 ? 31.755 9.668 -5.640 1.00 92.19 141 GLU A N 1
ATOM 1175 C CA . GLU A 1 141 ? 31.628 10.621 -4.531 1.00 92.19 141 GLU A CA 1
ATOM 1176 C C . GLU A 1 141 ? 32.184 10.047 -3.219 1.00 92.19 141 GLU A C 1
ATOM 1178 O O . GLU A 1 141 ? 32.966 10.708 -2.531 1.00 92.19 141 GLU A O 1
ATOM 1183 N N . ILE A 1 142 ? 31.868 8.786 -2.906 1.00 90.38 142 ILE A N 1
ATOM 1184 C CA . ILE A 1 142 ? 32.432 8.078 -1.747 1.00 90.38 142 ILE A CA 1
ATOM 1185 C C . ILE A 1 142 ? 33.954 7.984 -1.859 1.00 90.38 142 ILE A C 1
ATOM 1187 O O . ILE A 1 142 ? 34.655 8.233 -0.878 1.00 90.38 142 ILE A O 1
ATOM 1191 N N . SER A 1 143 ? 34.487 7.678 -3.045 1.00 88.69 143 SER A N 1
ATOM 1192 C CA . SER A 1 143 ? 35.935 7.622 -3.250 1.00 88.69 143 SER A CA 1
ATOM 1193 C C . SER A 1 143 ? 36.612 8.965 -3.003 1.00 88.69 143 SER A C 1
ATOM 1195 O O . SER A 1 143 ? 37.667 8.991 -2.368 1.00 88.69 143 SER A O 1
ATOM 1197 N N . LEU A 1 144 ? 36.012 10.072 -3.444 1.00 90.12 144 LEU A N 1
ATOM 1198 C CA . LEU A 1 144 ? 36.530 11.410 -3.162 1.00 90.12 144 LEU A CA 1
ATOM 1199 C C . LEU A 1 144 ? 36.512 11.716 -1.659 1.00 90.12 144 LEU A C 1
ATOM 1201 O O . LEU A 1 144 ? 37.512 12.198 -1.127 1.00 90.12 144 LEU A O 1
ATOM 1205 N N . MET A 1 145 ? 35.421 11.385 -0.960 1.00 90.19 145 MET A N 1
ATOM 1206 C CA . MET A 1 145 ? 35.318 11.579 0.492 1.00 90.19 145 MET A CA 1
ATOM 1207 C C . MET A 1 145 ? 36.353 10.753 1.265 1.00 90.19 145 MET A C 1
ATOM 1209 O O . MET A 1 145 ? 36.985 11.266 2.186 1.00 90.19 145 MET A O 1
ATOM 1213 N N . MET A 1 146 ? 36.565 9.491 0.883 1.00 87.88 146 MET A N 1
ATOM 1214 C CA . MET A 1 146 ? 37.547 8.622 1.537 1.00 87.88 146 MET A CA 1
ATOM 1215 C C . MET A 1 146 ? 38.979 9.113 1.321 1.00 87.88 146 MET A C 1
ATOM 1217 O O . MET A 1 146 ? 39.747 9.153 2.279 1.00 87.88 146 MET A O 1
ATOM 1221 N N . LYS A 1 147 ? 39.322 9.560 0.108 1.00 88.62 147 LYS A N 1
ATOM 1222 C CA . LYS A 1 147 ? 40.635 10.164 -0.165 1.00 88.62 147 LYS A CA 1
ATOM 1223 C C . LYS A 1 147 ? 40.853 11.449 0.626 1.00 88.62 147 LYS A C 1
ATOM 1225 O O . LYS A 1 147 ? 41.921 11.646 1.195 1.00 88.62 147 LYS A O 1
ATOM 1230 N N . ALA A 1 148 ? 39.826 12.292 0.731 1.00 87.44 148 ALA A N 1
ATOM 1231 C CA . ALA A 1 148 ? 39.897 13.514 1.526 1.00 87.44 148 ALA A CA 1
ATOM 1232 C C . ALA A 1 148 ? 40.075 13.239 3.032 1.00 87.44 148 ALA A C 1
ATOM 1234 O O . ALA A 1 148 ? 40.756 14.000 3.714 1.00 87.44 148 ALA A O 1
ATOM 1235 N N . ALA A 1 149 ? 39.475 12.164 3.555 1.00 89.31 149 ALA A N 1
ATOM 1236 C CA . ALA A 1 149 ? 39.525 11.822 4.976 1.00 89.31 149 ALA A CA 1
ATOM 1237 C C . ALA A 1 149 ? 40.780 11.032 5.387 1.00 89.31 149 ALA A C 1
ATOM 1239 O O . ALA A 1 149 ? 41.257 11.190 6.511 1.00 89.31 149 ALA A O 1
ATOM 1240 N N . PHE A 1 150 ? 41.303 10.176 4.505 1.00 87.69 150 PHE A N 1
ATOM 1241 C CA . PHE A 1 150 ? 42.329 9.185 4.850 1.00 87.69 150 PHE A CA 1
ATOM 1242 C C . PHE A 1 150 ? 43.591 9.239 3.971 1.00 87.69 150 PHE A C 1
ATOM 1244 O O . PHE A 1 150 ? 44.523 8.477 4.216 1.00 87.69 150 PHE A O 1
ATOM 1251 N N . GLY A 1 151 ? 43.651 10.143 2.989 1.00 80.69 151 GLY A N 1
ATOM 1252 C CA . GLY A 1 151 ? 44.758 10.265 2.038 1.00 80.69 151 GLY A CA 1
ATOM 1253 C C . GLY A 1 151 ? 44.557 9.448 0.755 1.00 80.69 151 GLY A C 1
ATOM 1254 O O . GLY A 1 151 ? 43.693 8.573 0.672 1.00 80.69 151 GLY A O 1
ATOM 1255 N N . ASP A 1 152 ? 45.363 9.745 -0.267 1.00 77.56 152 ASP A N 1
ATOM 1256 C CA . ASP A 1 152 ? 45.197 9.218 -1.633 1.00 77.56 152 ASP A CA 1
ATOM 1257 C C . ASP A 1 152 ? 45.415 7.700 -1.773 1.00 77.56 152 ASP A C 1
ATOM 1259 O O . ASP A 1 152 ? 44.992 7.111 -2.772 1.00 77.56 152 ASP A O 1
ATOM 1263 N N . ASP A 1 153 ? 46.012 7.061 -0.764 1.00 73.25 153 ASP A N 1
ATOM 1264 C CA . ASP A 1 153 ? 46.334 5.628 -0.749 1.00 73.25 153 ASP A CA 1
ATOM 1265 C C . ASP A 1 153 ? 45.121 4.727 -0.444 1.00 73.25 153 ASP A C 1
ATOM 1267 O O . ASP A 1 153 ? 45.211 3.499 -0.526 1.00 73.25 153 ASP A O 1
ATOM 1271 N N . VAL A 1 154 ? 43.962 5.306 -0.106 1.00 65.94 154 VAL A N 1
ATOM 1272 C CA . VAL A 1 154 ? 42.742 4.542 0.182 1.00 65.94 154 VAL A CA 1
ATOM 1273 C C . VAL A 1 154 ? 41.965 4.240 -1.101 1.00 65.94 154 VAL A C 1
ATOM 1275 O O . VAL A 1 154 ? 41.316 5.105 -1.694 1.00 65.94 154 VAL A O 1
ATOM 1278 N N . SER A 1 155 ? 41.993 2.971 -1.517 1.00 63.38 155 SER A N 1
ATOM 1279 C CA . SER A 1 155 ? 41.173 2.450 -2.614 1.00 63.38 155 SER A CA 1
ATOM 1280 C C . SER A 1 155 ? 39.795 2.013 -2.118 1.00 63.38 155 SER A C 1
ATOM 1282 O O . SER A 1 155 ? 39.697 1.184 -1.210 1.00 63.38 155 SER A O 1
ATOM 1284 N N . VAL A 1 156 ? 38.730 2.494 -2.757 1.00 62.56 156 VAL A N 1
ATOM 1285 C CA . VAL A 1 156 ? 37.378 1.966 -2.530 1.00 62.56 156 VAL A CA 1
ATOM 1286 C C . VAL A 1 156 ? 37.174 0.764 -3.454 1.00 62.56 156 VAL A C 1
ATOM 1288 O O . VAL A 1 156 ? 37.417 0.903 -4.656 1.00 62.56 156 VAL A O 1
ATOM 1291 N N . PRO A 1 157 ? 36.771 -0.413 -2.944 1.00 60.31 157 PRO A N 1
ATOM 1292 C CA . PRO A 1 157 ? 36.464 -1.547 -3.803 1.00 60.31 157 PRO A CA 1
ATOM 1293 C C . PRO A 1 157 ? 35.289 -1.192 -4.723 1.00 60.31 157 PRO A C 1
ATOM 1295 O O . PRO A 1 157 ? 34.233 -0.761 -4.261 1.00 60.31 157 PRO A O 1
ATOM 1298 N N . TYR A 1 158 ? 35.502 -1.344 -6.029 1.00 54.06 158 TYR A N 1
ATOM 1299 C CA . TYR A 1 158 ? 34.459 -1.210 -7.044 1.00 54.06 158 TYR A CA 1
ATOM 1300 C C . TYR A 1 158 ? 33.560 -2.462 -7.003 1.00 54.06 158 TYR A C 1
ATOM 1302 O O . TYR A 1 158 ? 34.114 -3.564 -6.915 1.00 54.06 158 TYR A O 1
ATOM 1310 N N . PRO A 1 159 ? 32.223 -2.331 -7.039 1.00 53.09 159 PRO A N 1
ATOM 1311 C CA . PRO A 1 159 ? 31.318 -3.466 -7.215 1.00 53.09 159 PRO A CA 1
ATOM 1312 C C . PRO A 1 159 ? 31.314 -4.007 -8.655 1.00 53.09 159 PRO A C 1
ATOM 1314 O O . PRO A 1 159 ? 31.567 -3.225 -9.604 1.00 53.09 159 PRO A O 1
#

Foldseek 3Di:
DDDDDDDDDPVVVVVVVVVVVVVVVVVVVVVVVVVVVVVVVVVVVVVVVCVVPPLVVLLVVQVVLLVVLVVLLVCLPDPVDDLVRSVVSLVVSVVSLVVCVVPVSSYDPVSSVVSVVSSVVSVCVSCVVVVVVVLVVVQVVVLVVCCVVPNPPDDDDDD

Sequence (159 aa):
MNQPGSQIVVGVNASVKQSNHLRVLWEKVEQYERRNEKAVMKVNVLYHEYEQVVMTHDRKMGDTRCQWVSHLMSFLDSKEIKRKDRQLLFEYVDGQLMQMQDFPFLYDPDMFSSLAEHLDRHGGVLFRKERKQNLDQVCHEISLMMKAAFGDDVSVPYP

pLDDT: mean 86.12, std 14.19, range [35.5, 98.0]

Radius of gyration: 34.62 Å; chains: 1; bounding box: 68×37×119 Å

Secondary structure (DSSP, 8-state):
-------SSHHHHHHHHHHHHHHHHHHHHHHHHHHHHHHHHHHHHHHHHHHHHTHHHHHHHHHHHHHHHHHHHHGGG-TTS-HHHHHHHHHHHHHHHHHHHTSGGGS-HHHHHHHHHHHHHHHHHHTHHHHHHHHHHHHHHHHHHHHHHH-TT-PPPP-

Organism: NCBI:txid1302615